Protein AF-A0A3D1S5Y5-F1 (afdb_monomer_lite)

Secondary structure (DSSP, 8-state):
--TTSSS-TT---EEEEEEE--TTSSS-EEEEEES--GGG-------------------

Sequence (59 aa):
SGLGNIFPEGYPVAVIASVVRDEGQPFATVKATPLARLDRLRYLLLLGRENTPLETRNE

Foldseek 3Di:
DCVVVPDDPPDAFWAWPDWDDDPVDPDIDTDTHGPDPPVPDPDDDDDDDPPDDPPPPDD

Radius of gyration: 18.58 Å; chains: 1; bounding box: 56×31×34 Å

Structure (mmCIF, N/CA/C/O backbone):
data_AF-A0A3D1S5Y5-F1
#
_entry.id   AF-A0A3D1S5Y5-F1
#
loop_
_atom_site.group_PDB
_atom_site.id
_atom_site.type_symbol
_atom_site.label_atom_id
_atom_site.label_alt_id
_atom_site.label_comp_id
_atom_site.label_asym_id
_atom_site.label_entity_id
_atom_site.label_seq_id
_atom_site.pdbx_PDB_ins_code
_atom_site.Cartn_x
_atom_site.Cartn_y
_atom_site.Cartn_z
_atom_site.occupancy
_atom_site.B_iso_or_equiv
_atom_site.auth_seq_id
_atom_site.auth_comp_id
_atom_site.auth_asym_id
_atom_site.auth_atom_id
_atom_site.pdbx_PDB_model_num
ATOM 1 N N . SER A 1 1 ? 3.169 7.928 -3.878 1.00 81.81 1 SER A N 1
ATOM 2 C CA . SER A 1 1 ? 3.742 9.067 -3.141 1.00 81.81 1 SER A CA 1
ATOM 3 C C . SER A 1 1 ? 5.250 9.160 -3.307 1.00 81.81 1 SER A C 1
ATOM 5 O O . SER A 1 1 ? 5.765 10.256 -3.213 1.00 81.81 1 SER A O 1
ATOM 7 N N . GLY A 1 2 ? 5.981 8.050 -3.490 1.00 82.00 2 GLY A N 1
ATOM 8 C CA . GLY A 1 2 ? 7.442 8.103 -3.646 1.00 82.00 2 GLY A CA 1
ATOM 9 C C . GLY A 1 2 ? 8.215 8.465 -2.368 1.00 82.00 2 GLY A C 1
ATOM 10 O O . GLY A 1 2 ? 9.432 8.367 -2.358 1.00 82.00 2 GLY A O 1
ATOM 11 N N . LEU A 1 3 ? 7.531 8.786 -1.261 1.00 86.12 3 LEU A N 1
ATOM 12 C CA . LEU A 1 3 ? 8.132 9.344 -0.037 1.00 86.12 3 LEU A CA 1
ATOM 13 C C . LEU A 1 3 ? 9.146 8.427 0.663 1.00 86.12 3 LEU A C 1
ATOM 15 O O . LEU A 1 3 ? 9.971 8.898 1.435 1.00 86.12 3 LEU A O 1
ATOM 19 N N . GLY A 1 4 ? 9.091 7.120 0.402 1.00 84.19 4 GLY A N 1
ATOM 20 C CA . GLY A 1 4 ? 10.065 6.165 0.929 1.00 84.19 4 GLY A CA 1
ATOM 21 C C . GLY A 1 4 ? 11.335 6.024 0.085 1.00 84.19 4 GLY A C 1
ATOM 22 O O . GLY A 1 4 ? 12.243 5.320 0.508 1.00 84.19 4 GLY A O 1
ATOM 23 N N . ASN A 1 5 ? 11.408 6.626 -1.112 1.00 80.00 5 ASN A N 1
ATOM 24 C CA . ASN A 1 5 ? 12.481 6.410 -2.097 1.00 80.00 5 ASN A CA 1
ATOM 25 C C . ASN A 1 5 ? 12.718 4.926 -2.467 1.00 80.00 5 ASN A C 1
ATOM 27 O O . ASN A 1 5 ? 13.831 4.538 -2.825 1.00 80.00 5 ASN A O 1
ATOM 31 N N . ILE A 1 6 ? 11.675 4.092 -2.362 1.00 82.25 6 ILE A N 1
ATOM 32 C CA . ILE A 1 6 ? 11.702 2.660 -2.721 1.00 82.25 6 ILE A CA 1
ATOM 33 C C . ILE A 1 6 ? 11.005 2.423 -4.065 1.00 82.25 6 ILE A C 1
ATOM 35 O O . ILE A 1 6 ? 11.493 1.652 -4.885 1.00 82.25 6 ILE A O 1
ATOM 39 N N . PHE A 1 7 ? 9.878 3.098 -4.298 1.00 85.50 7 PHE A N 1
ATOM 40 C CA . PHE A 1 7 ? 9.091 2.988 -5.525 1.00 85.50 7 PHE A CA 1
ATOM 41 C C . PHE A 1 7 ? 8.947 4.360 -6.187 1.00 85.50 7 PHE A C 1
ATOM 43 O O . PHE A 1 7 ? 8.841 5.356 -5.462 1.00 85.50 7 PHE A O 1
ATOM 50 N N . PRO A 1 8 ? 8.884 4.421 -7.530 1.00 87.12 8 PRO A N 1
ATOM 51 C CA . PRO A 1 8 ? 8.606 5.658 -8.243 1.00 87.12 8 PRO A CA 1
ATOM 52 C C . PRO A 1 8 ? 7.293 6.299 -7.790 1.00 87.12 8 PRO A C 1
ATOM 54 O O . PRO A 1 8 ? 6.325 5.622 -7.419 1.00 87.12 8 PRO A O 1
ATOM 57 N N . GLU A 1 9 ? 7.239 7.624 -7.852 1.00 89.69 9 GLU A N 1
ATOM 58 C CA . GLU A 1 9 ? 5.977 8.332 -7.700 1.00 89.69 9 GLU A CA 1
ATOM 59 C C . GLU A 1 9 ? 4.999 7.944 -8.821 1.00 89.69 9 GLU A C 1
ATOM 61 O O . GLU A 1 9 ? 5.396 7.645 -9.944 1.00 89.69 9 GLU A O 1
ATOM 66 N N . GLY A 1 10 ? 3.704 7.896 -8.497 1.00 89.19 10 GLY A N 1
ATOM 67 C CA . GLY A 1 10 ? 2.658 7.573 -9.467 1.00 89.19 10 GLY A CA 1
ATOM 68 C C . GLY A 1 10 ? 2.602 6.108 -9.910 1.00 89.19 10 GLY A C 1
ATOM 69 O O . GLY A 1 10 ? 1.708 5.769 -10.683 1.00 89.19 10 GLY A O 1
ATOM 70 N N . TYR A 1 11 ? 3.487 5.227 -9.421 1.00 90.44 11 TYR A N 1
ATOM 71 C CA . TYR A 1 11 ? 3.437 3.811 -9.790 1.00 90.44 11 TYR A CA 1
ATOM 72 C C . TYR A 1 11 ? 2.098 3.184 -9.351 1.00 90.44 11 TYR A C 1
ATOM 74 O O . TYR A 1 11 ? 1.729 3.293 -8.175 1.00 90.44 11 TYR A O 1
ATOM 82 N N . PRO A 1 12 ? 1.344 2.556 -10.270 1.00 91.81 12 PRO A N 1
ATOM 83 C CA . PRO A 1 12 ? -0.002 2.079 -9.987 1.00 91.81 12 PRO A CA 1
ATOM 84 C C . PRO A 1 12 ? 0.037 0.846 -9.074 1.00 91.81 12 PRO A C 1
ATOM 86 O O . PRO A 1 12 ? 0.765 -0.109 -9.333 1.00 91.81 12 PRO A O 1
ATOM 89 N N . VAL A 1 13 ? -0.767 0.851 -8.005 1.00 93.38 13 VAL A N 1
ATOM 90 C CA . VAL A 1 13 ? -0.746 -0.210 -6.975 1.00 93.38 13 VAL A CA 1
ATOM 91 C C . VAL A 1 13 ? -2.090 -0.914 -6.785 1.00 93.38 13 VAL A C 1
ATOM 93 O O . VAL A 1 13 ? -2.146 -2.142 -6.713 1.00 93.38 13 VAL A O 1
ATOM 96 N N . ALA A 1 14 ? -3.186 -0.160 -6.709 1.00 96.31 14 ALA A N 1
ATOM 97 C CA . ALA A 1 14 ? -4.502 -0.683 -6.360 1.00 96.31 14 ALA A CA 1
ATOM 98 C C . ALA A 1 14 ? -5.619 0.291 -6.764 1.00 96.31 14 ALA A C 1
ATOM 100 O O . ALA A 1 14 ? -5.367 1.474 -6.995 1.00 96.31 14 ALA A O 1
ATOM 101 N N . VAL A 1 15 ? -6.854 -0.207 -6.789 1.00 97.12 15 VAL A N 1
ATOM 102 C CA . VAL A 1 15 ? -8.091 0.584 -6.902 1.00 97.12 15 VAL A CA 1
ATOM 103 C C . VAL A 1 15 ? -8.803 0.578 -5.551 1.00 97.12 15 VAL A C 1
ATOM 105 O O . VAL A 1 15 ? -8.846 -0.453 -4.882 1.00 97.12 15 VAL A O 1
ATOM 108 N N . ILE A 1 16 ? -9.358 1.713 -5.123 1.00 97.50 16 ILE A N 1
ATOM 109 C CA . ILE A 1 16 ? -10.079 1.807 -3.844 1.00 97.50 16 ILE A CA 1
ATOM 110 C C . ILE A 1 16 ? -11.337 0.932 -3.896 1.00 97.50 16 ILE A C 1
ATOM 112 O O . ILE A 1 16 ? -12.151 1.065 -4.803 1.00 97.50 16 ILE A O 1
ATOM 116 N N . ALA A 1 17 ? -11.498 0.066 -2.896 1.00 98.12 17 ALA A N 1
ATOM 117 C CA . ALA A 1 17 ? -12.665 -0.796 -2.733 1.00 98.12 17 ALA A CA 1
ATOM 118 C C . ALA A 1 17 ? -13.659 -0.223 -1.712 1.00 98.12 17 ALA A C 1
ATOM 120 O O . ALA A 1 17 ? -14.867 -0.293 -1.914 1.00 98.12 17 ALA A O 1
ATOM 121 N N . SER A 1 18 ? -13.166 0.356 -0.612 1.00 98.19 18 SER A N 1
ATOM 122 C CA . SER A 1 18 ? -14.010 1.023 0.384 1.00 98.19 18 SER A CA 1
ATOM 123 C C . SER A 1 18 ? -13.217 2.008 1.233 1.00 98.19 18 SER A C 1
ATOM 125 O O . SER A 1 18 ? -12.031 1.798 1.492 1.00 98.19 18 SER A O 1
ATOM 127 N N . VAL A 1 19 ? -13.902 3.018 1.763 1.00 97.44 19 VAL A N 1
ATOM 128 C CA . VAL A 1 19 ? -13.356 3.968 2.738 1.00 97.44 19 VAL A CA 1
ATOM 129 C C . VAL A 1 19 ? -14.254 3.958 3.968 1.00 97.44 19 VAL A C 1
ATOM 131 O O . VAL A 1 19 ? -15.457 4.161 3.848 1.00 97.44 19 VAL A O 1
ATOM 134 N N . VAL A 1 20 ? -13.675 3.722 5.143 1.00 97.50 20 VAL A N 1
ATOM 135 C CA . VAL A 1 20 ? -14.370 3.768 6.433 1.00 97.50 20 VAL A CA 1
ATOM 136 C C . VAL A 1 20 ? -13.791 4.921 7.238 1.00 97.50 20 VAL A C 1
ATOM 138 O O . VAL A 1 20 ? -12.585 4.959 7.491 1.00 97.50 20 VAL A O 1
ATOM 141 N N . ARG A 1 21 ? -14.648 5.865 7.629 1.00 95.75 21 ARG A N 1
ATOM 142 C CA . ARG A 1 21 ? -14.317 6.913 8.593 1.00 95.75 21 ARG A CA 1
ATOM 143 C C . ARG A 1 21 ? -15.138 6.699 9.847 1.00 95.75 21 ARG A C 1
ATOM 145 O O . ARG A 1 21 ? -16.360 6.711 9.790 1.00 95.75 21 ARG A O 1
ATOM 152 N N . ASP A 1 22 ? -14.428 6.477 10.937 1.00 93.88 22 ASP A N 1
ATOM 153 C CA . ASP A 1 22 ? -14.972 6.365 12.277 1.00 93.88 22 ASP A CA 1
ATOM 154 C C . ASP A 1 22 ? -14.616 7.661 13.007 1.00 93.88 22 ASP A C 1
ATOM 156 O O . ASP A 1 22 ? -13.444 8.032 13.050 1.00 93.88 22 ASP A O 1
ATOM 160 N N . GLU A 1 23 ? -15.614 8.370 13.530 1.00 90.88 23 GLU A N 1
ATOM 161 C CA . GLU A 1 23 ? -15.420 9.637 14.249 1.00 90.88 23 GLU A CA 1
ATOM 162 C C . GLU A 1 23 ? -14.586 9.460 15.528 1.00 90.88 23 GLU A C 1
ATOM 164 O O . GLU A 1 23 ? -13.982 10.417 16.009 1.00 90.88 23 GLU A O 1
ATOM 169 N N . GLY A 1 24 ? -14.491 8.229 16.046 1.00 94.75 24 GLY A N 1
ATOM 170 C CA . GLY A 1 24 ? -13.607 7.879 17.155 1.00 94.75 24 GLY A CA 1
ATOM 171 C C . GLY A 1 24 ? -12.137 7.694 16.765 1.00 94.75 24 GLY A C 1
ATOM 172 O O . GLY A 1 24 ? -11.298 7.525 17.650 1.00 94.75 24 GLY A O 1
ATOM 173 N N . GLN A 1 25 ? -11.794 7.710 15.471 1.00 93.50 25 GLN A N 1
ATOM 174 C CA . GLN A 1 25 ? -10.435 7.467 14.984 1.00 93.50 25 GLN A CA 1
ATOM 175 C C . GLN A 1 25 ? -9.879 8.670 14.208 1.00 93.50 25 GLN A C 1
ATOM 177 O O . GLN A 1 25 ? -10.563 9.241 13.359 1.00 93.50 25 GLN A O 1
ATOM 182 N N . PRO A 1 26 ? -8.599 9.038 14.415 1.00 95.88 26 PRO A N 1
ATOM 183 C CA . PRO A 1 26 ? -7.998 10.198 13.753 1.00 95.88 26 PRO A CA 1
ATOM 184 C C . PRO A 1 26 ? -7.777 10.002 12.244 1.00 95.88 26 PRO A C 1
ATOM 186 O O . PRO A 1 26 ? -7.499 10.967 11.532 1.00 95.88 26 PRO A O 1
ATOM 189 N N . PHE A 1 27 ? -7.884 8.768 11.740 1.00 96.75 27 PHE A N 1
ATOM 190 C CA . PHE A 1 27 ? -7.616 8.432 10.346 1.00 96.75 27 PHE A CA 1
ATOM 191 C C . PHE A 1 27 ? -8.694 7.527 9.755 1.00 96.75 27 PHE A C 1
ATOM 193 O O . PHE A 1 27 ? -9.305 6.707 10.435 1.00 96.75 27 PHE A O 1
ATOM 200 N N . ALA A 1 28 ? -8.885 7.653 8.443 1.00 96.88 28 ALA A N 1
ATOM 201 C CA . ALA A 1 28 ? -9.746 6.762 7.682 1.00 96.88 28 ALA A CA 1
ATOM 202 C C . ALA A 1 28 ? -9.042 5.428 7.409 1.00 96.88 28 ALA A C 1
ATOM 204 O O . ALA A 1 28 ? -7.864 5.406 7.053 1.00 96.88 28 ALA A O 1
ATOM 205 N N . THR A 1 29 ? -9.789 4.328 7.460 1.00 97.06 29 THR A N 1
ATOM 206 C CA . THR A 1 29 ? -9.322 3.037 6.948 1.00 97.06 29 THR A CA 1
ATOM 207 C C . THR A 1 29 ? -9.770 2.872 5.502 1.00 97.06 29 THR A C 1
ATOM 209 O O . THR A 1 29 ? -10.963 2.914 5.201 1.00 97.06 29 THR A O 1
ATOM 212 N N . VAL A 1 30 ? -8.820 2.649 4.596 1.00 97.31 30 VAL A N 1
ATOM 213 C CA . VAL A 1 30 ? -9.093 2.410 3.174 1.00 97.31 30 VAL A CA 1
ATOM 214 C C . VAL A 1 30 ? -8.758 0.964 2.837 1.00 97.31 30 VAL A C 1
ATOM 216 O O . VAL A 1 30 ? -7.638 0.514 3.061 1.00 97.31 30 VAL A O 1
ATOM 219 N N . LYS A 1 31 ? -9.723 0.239 2.267 1.00 98.00 31 LYS A N 1
ATOM 220 C CA . LYS A 1 31 ? -9.478 -1.064 1.640 1.00 98.00 31 LYS A CA 1
ATOM 221 C C . LYS A 1 31 ? -9.329 -0.852 0.143 1.00 98.00 31 LYS A C 1
ATOM 223 O O . LYS A 1 31 ? -10.104 -0.106 -0.456 1.00 98.00 31 LYS A O 1
ATOM 228 N N . ALA A 1 32 ? -8.353 -1.517 -0.460 1.00 97.69 32 ALA A N 1
ATOM 229 C CA . ALA A 1 32 ? -8.069 -1.403 -1.881 1.00 97.69 32 ALA A CA 1
ATOM 230 C C . ALA A 1 32 ? -7.870 -2.787 -2.507 1.00 97.69 32 ALA A C 1
ATOM 232 O O . ALA A 1 32 ? -7.348 -3.701 -1.870 1.00 97.69 32 ALA A O 1
ATOM 233 N N . THR A 1 33 ? -8.289 -2.926 -3.759 1.00 97.00 33 THR A N 1
ATOM 234 C CA . THR A 1 33 ? -8.085 -4.120 -4.576 1.00 97.00 33 THR A CA 1
ATOM 235 C C . THR A 1 33 ? -6.779 -3.969 -5.354 1.00 97.00 33 THR A C 1
ATOM 237 O O . THR A 1 33 ? -6.659 -3.017 -6.131 1.00 97.00 33 THR A O 1
ATOM 240 N N . PRO A 1 34 ? -5.797 -4.871 -5.177 1.00 95.12 34 PRO A N 1
ATOM 241 C CA . PRO A 1 34 ? -4.537 -4.808 -5.909 1.00 95.12 34 PRO A CA 1
ATOM 242 C C . PRO A 1 34 ? -4.750 -4.888 -7.422 1.00 95.12 34 PRO A C 1
ATOM 244 O O . PRO A 1 34 ? -5.579 -5.662 -7.897 1.00 95.12 34 PRO A O 1
ATOM 247 N N . LEU A 1 35 ? -3.961 -4.126 -8.183 1.00 93.19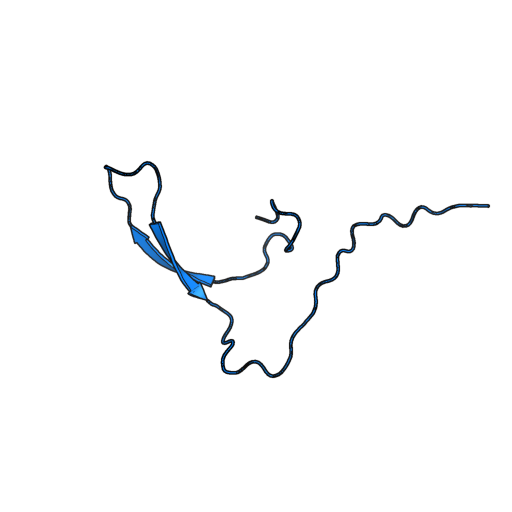 35 LEU A N 1
ATOM 248 C CA . LEU A 1 35 ? -3.946 -4.241 -9.647 1.00 93.19 35 LEU A CA 1
ATOM 249 C C . LEU A 1 35 ? -3.228 -5.515 -10.108 1.00 93.19 35 LEU A C 1
ATOM 251 O O . LEU A 1 35 ? -3.567 -6.097 -11.137 1.00 93.19 35 LEU A O 1
ATOM 255 N N . ALA A 1 36 ? -2.225 -5.949 -9.344 1.00 91.19 36 ALA A N 1
ATOM 256 C CA . ALA A 1 36 ? -1.432 -7.120 -9.668 1.00 91.19 36 ALA A CA 1
ATOM 257 C C . ALA A 1 36 ? -2.145 -8.409 -9.247 1.00 91.19 36 ALA A C 1
ATOM 259 O O . ALA A 1 36 ? -2.572 -8.571 -8.104 1.00 91.19 36 ALA A O 1
ATOM 260 N N . ARG A 1 37 ? -2.193 -9.370 -10.169 1.00 89.62 37 ARG A N 1
ATOM 261 C CA . ARG A 1 37 ? -2.637 -10.742 -9.911 1.00 89.62 37 ARG A CA 1
ATOM 262 C C . ARG A 1 37 ? -1.424 -11.635 -9.712 1.00 89.62 37 ARG A C 1
ATOM 264 O O . ARG A 1 37 ? -0.949 -12.274 -10.651 1.00 89.62 37 ARG A O 1
ATOM 271 N N . LEU A 1 38 ? -0.875 -11.596 -8.500 1.00 86.44 38 LEU A N 1
ATOM 272 C CA . LEU A 1 38 ? 0.397 -12.249 -8.183 1.00 86.44 38 LEU A CA 1
ATOM 273 C C . LEU A 1 38 ? 0.358 -13.768 -8.374 1.00 86.44 38 LEU A C 1
ATOM 275 O O . LEU A 1 38 ? 1.362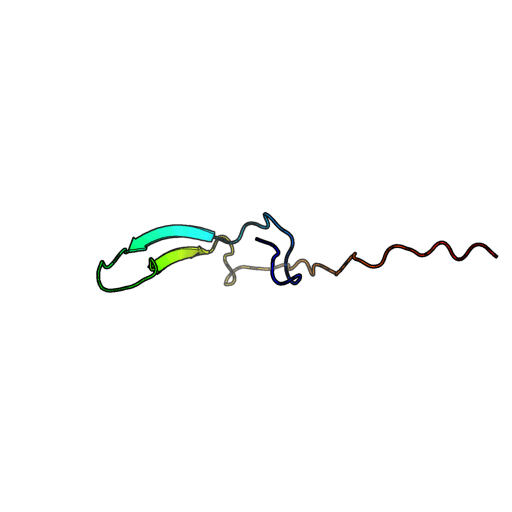 -14.358 -8.755 1.00 86.44 38 LEU A O 1
ATOM 279 N N . ASP A 1 39 ? -0.820 -14.373 -8.236 1.00 88.94 39 ASP A N 1
ATOM 280 C CA . ASP A 1 39 ? -1.083 -15.792 -8.480 1.00 88.94 39 ASP A CA 1
ATOM 281 C C . ASP A 1 39 ? -0.883 -16.229 -9.943 1.00 88.94 39 ASP A C 1
ATOM 283 O O . ASP A 1 39 ? -0.839 -17.424 -10.225 1.00 88.94 39 ASP A O 1
ATOM 287 N N . ARG A 1 40 ? -0.779 -15.287 -10.891 1.00 88.44 40 ARG A N 1
ATOM 288 C CA . ARG A 1 40 ? -0.661 -15.579 -12.335 1.00 88.44 40 ARG A CA 1
ATOM 289 C C . ARG A 1 40 ? 0.488 -14.842 -13.014 1.00 88.44 40 ARG A C 1
ATOM 291 O O . ARG A 1 40 ? 0.535 -14.784 -14.246 1.00 88.44 40 ARG A O 1
ATOM 298 N N . LEU A 1 41 ? 1.402 -14.259 -12.240 1.00 88.44 41 LEU A N 1
ATOM 299 C CA . LEU A 1 41 ? 2.545 -13.539 -12.790 1.00 88.44 41 LEU A CA 1
ATOM 300 C C . LEU A 1 41 ? 3.577 -14.524 -13.357 1.00 88.44 41 LEU A C 1
ATOM 302 O O . LEU A 1 41 ? 4.090 -15.385 -12.652 1.00 88.44 41 LEU A O 1
ATOM 306 N N . ARG A 1 42 ? 3.881 -14.384 -14.653 1.00 89.19 42 ARG A N 1
ATOM 307 C CA . ARG A 1 42 ? 4.949 -15.140 -15.339 1.00 89.19 42 ARG A CA 1
ATOM 308 C C . ARG A 1 42 ? 6.262 -14.371 -15.438 1.00 89.19 42 ARG A C 1
ATOM 310 O O . ARG A 1 42 ? 7.314 -14.978 -15.582 1.00 89.19 42 ARG A O 1
ATOM 317 N N . TYR A 1 43 ? 6.187 -13.046 -15.374 1.00 88.94 43 TYR A N 1
ATOM 318 C CA . TYR A 1 43 ? 7.318 -12.146 -15.548 1.00 88.94 43 TYR A CA 1
ATOM 319 C C . TYR A 1 43 ? 7.257 -11.049 -14.494 1.00 88.94 43 TYR A C 1
ATOM 321 O O . TYR A 1 43 ? 6.171 -10.613 -14.109 1.00 88.94 43 TYR A O 1
ATOM 329 N N . LEU A 1 44 ? 8.428 -10.603 -14.055 1.00 86.62 44 LEU A N 1
ATOM 330 C CA . LEU A 1 44 ? 8.604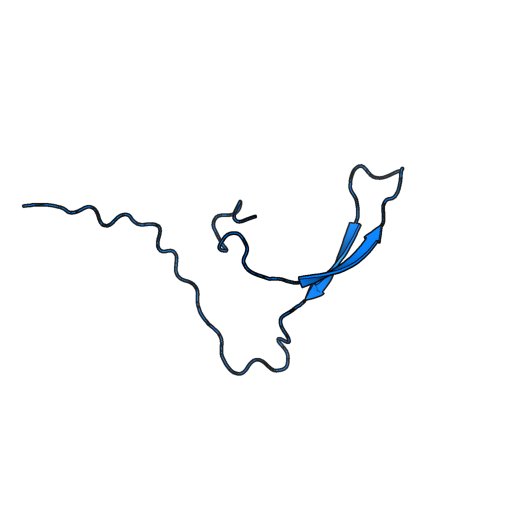 -9.499 -13.124 1.00 86.62 44 LEU A CA 1
ATOM 331 C C . LEU A 1 44 ? 9.605 -8.517 -13.724 1.00 86.62 44 LEU A C 1
ATOM 333 O O . LEU A 1 44 ? 10.556 -8.925 -14.390 1.00 86.62 44 LEU A O 1
ATOM 337 N N . LEU A 1 45 ? 9.392 -7.231 -13.461 1.00 84.44 45 LEU A N 1
ATOM 338 C CA . LEU A 1 45 ? 10.351 -6.179 -13.764 1.00 84.44 45 LEU A CA 1
ATOM 339 C C . LEU A 1 45 ? 10.980 -5.714 -12.452 1.00 84.44 45 LEU A C 1
ATOM 341 O O . LEU A 1 45 ? 10.277 -5.248 -11.556 1.00 84.44 45 LEU A O 1
ATOM 345 N N . LEU A 1 46 ? 12.298 -5.846 -12.347 1.00 84.12 46 LEU A N 1
ATOM 346 C CA . LEU A 1 46 ? 13.066 -5.272 -11.249 1.00 84.12 46 LEU A CA 1
ATOM 347 C C . LEU A 1 46 ? 13.344 -3.807 -11.577 1.00 84.12 46 LEU A C 1
ATOM 349 O O . LEU A 1 46 ? 13.990 -3.502 -12.576 1.00 84.12 46 LEU A O 1
ATOM 353 N N . LEU A 1 47 ? 12.843 -2.906 -10.737 1.00 77.00 47 LEU A N 1
ATOM 354 C CA . LEU A 1 47 ? 13.124 -1.480 -10.846 1.00 77.00 47 LEU A CA 1
ATOM 355 C C . LEU A 1 47 ? 14.405 -1.180 -10.058 1.00 77.00 47 LEU A C 1
ATOM 357 O O . LEU A 1 47 ? 14.444 -1.346 -8.839 1.00 77.00 47 LEU A O 1
ATOM 361 N N . GLY A 1 48 ? 15.465 -0.786 -10.765 1.00 70.06 48 GLY A N 1
ATOM 362 C CA . GLY A 1 48 ? 16.710 -0.306 -10.165 1.00 70.06 48 GLY A CA 1
ATOM 363 C C . GLY A 1 48 ? 16.592 1.148 -9.700 1.00 70.06 48 GLY A C 1
ATOM 364 O O . GLY A 1 48 ? 15.736 1.897 -10.168 1.00 70.06 48 GLY A O 1
ATOM 365 N N . ARG A 1 49 ? 17.457 1.564 -8.769 1.00 66.62 49 ARG A N 1
ATOM 366 C CA . ARG A 1 49 ? 17.555 2.967 -8.340 1.00 66.62 49 ARG A CA 1
ATOM 367 C C . ARG A 1 49 ? 18.467 3.724 -9.305 1.00 66.62 49 ARG A C 1
ATOM 369 O O . ARG A 1 49 ? 19.680 3.671 -9.140 1.00 66.62 49 ARG A O 1
ATOM 376 N N . GLU A 1 50 ? 17.916 4.462 -10.259 1.00 65.50 50 GLU A N 1
ATOM 377 C CA . GLU A 1 50 ? 18.697 5.431 -11.042 1.00 65.50 50 GLU A CA 1
ATOM 378 C C . GLU A 1 50 ? 18.676 6.812 -10.375 1.00 65.50 50 GLU A C 1
ATOM 380 O O . GLU A 1 50 ? 18.095 7.757 -10.888 1.00 65.50 50 GLU A O 1
ATOM 385 N N . ASN A 1 51 ? 19.310 6.934 -9.203 1.00 57.25 51 ASN A N 1
ATOM 386 C CA . ASN A 1 51 ? 19.525 8.238 -8.555 1.00 57.25 51 ASN A CA 1
ATOM 387 C C . ASN A 1 51 ? 21.009 8.478 -8.242 1.00 57.25 51 ASN A C 1
ATOM 389 O O . ASN A 1 51 ? 21.337 9.118 -7.244 1.00 57.25 51 ASN A O 1
ATOM 393 N N . THR A 1 52 ? 21.920 7.953 -9.056 1.00 51.81 52 THR A N 1
ATOM 394 C CA 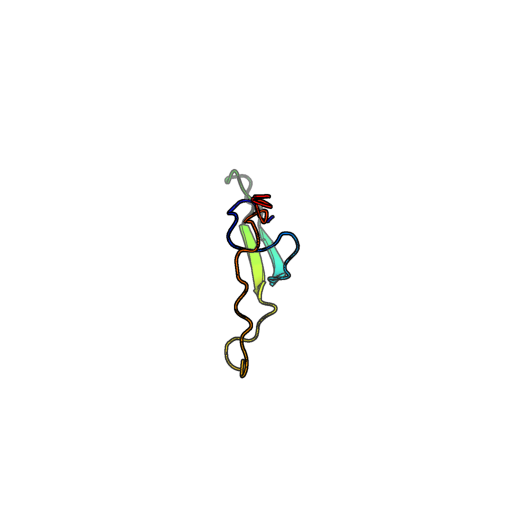. THR A 1 52 ? 23.305 8.429 -9.049 1.00 51.81 52 THR A CA 1
ATOM 395 C C . THR A 1 52 ? 23.439 9.350 -10.253 1.00 51.81 52 THR A C 1
ATOM 397 O O . THR A 1 52 ? 23.432 8.847 -11.377 1.00 51.81 52 THR A O 1
ATOM 400 N N . PRO A 1 53 ? 23.508 10.685 -10.068 1.00 51.38 53 PRO A N 1
ATOM 401 C CA . PRO A 1 53 ? 23.998 11.547 -11.128 1.00 51.38 53 PRO A CA 1
ATOM 402 C C . PRO A 1 53 ? 25.333 10.960 -11.571 1.00 51.38 53 PRO A C 1
ATOM 404 O O . PRO A 1 53 ? 26.193 10.693 -10.731 1.00 51.38 53 PRO A O 1
ATOM 407 N N . LEU A 1 54 ? 25.480 10.691 -12.864 1.00 55.84 54 LEU A N 1
ATOM 408 C CA . LEU A 1 54 ? 26.784 10.390 -13.427 1.00 55.84 54 LEU A CA 1
ATOM 409 C C . LEU A 1 54 ? 27.627 11.642 -13.170 1.00 55.84 54 LEU A C 1
ATOM 411 O O . LEU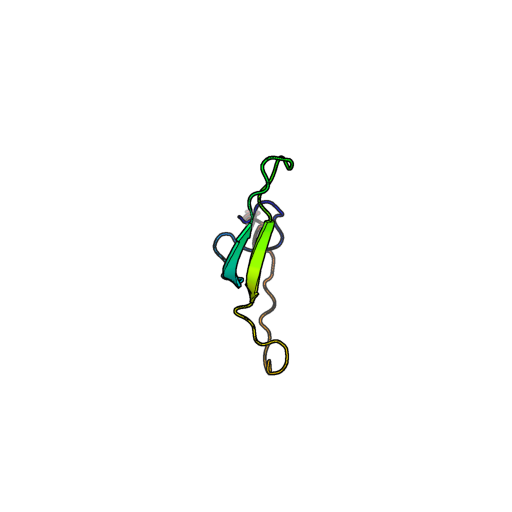 A 1 54 ? 27.497 12.621 -13.900 1.00 55.84 54 LEU A O 1
ATOM 415 N N . GLU A 1 55 ? 28.419 11.664 -12.094 1.00 56.69 55 GLU A N 1
ATOM 416 C CA . GLU A 1 55 ? 29.487 12.646 -11.987 1.00 56.69 55 GLU A CA 1
ATOM 417 C C . GLU A 1 55 ? 30.384 12.393 -13.192 1.00 56.69 55 GLU A C 1
ATOM 419 O O . GLU A 1 55 ? 31.131 11.414 -13.250 1.00 56.69 55 GLU A O 1
ATOM 424 N N . THR A 1 56 ? 30.256 13.259 -14.194 1.00 54.03 56 THR A N 1
ATOM 425 C CA . THR A 1 56 ? 31.261 13.455 -15.227 1.00 54.03 56 THR A CA 1
ATOM 426 C C . THR A 1 56 ? 32.531 13.878 -14.516 1.00 54.03 56 THR A C 1
ATOM 428 O O . THR A 1 56 ? 32.787 15.064 -14.304 1.00 54.03 56 THR A O 1
ATOM 431 N N . ARG A 1 57 ? 33.316 12.886 -14.101 1.00 50.09 57 ARG A N 1
ATOM 432 C CA . ARG A 1 57 ? 34.708 13.080 -13.746 1.00 50.09 57 ARG A CA 1
ATOM 433 C C . ARG A 1 57 ? 35.447 13.332 -15.052 1.00 50.09 57 ARG A C 1
ATOM 435 O O . ARG A 1 57 ? 35.889 12.398 -15.709 1.00 50.09 57 ARG A O 1
ATOM 442 N N . ASN A 1 58 ? 35.459 14.599 -15.449 1.00 51.75 58 ASN A N 1
ATOM 443 C CA . ASN A 1 58 ? 36.317 15.091 -16.511 1.00 51.75 58 ASN A CA 1
ATOM 444 C C . 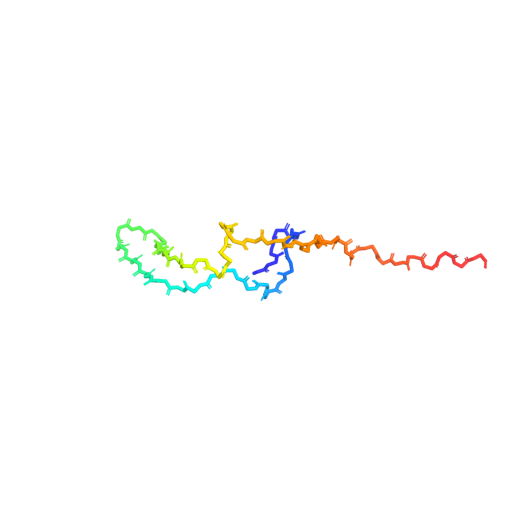ASN A 1 58 ? 37.753 15.052 -15.972 1.00 51.75 58 ASN A C 1
ATOM 446 O O . ASN A 1 58 ? 38.043 15.701 -14.963 1.00 51.75 58 ASN A O 1
ATOM 450 N N . GLU A 1 59 ? 38.586 14.227 -16.601 1.00 50.03 59 GLU A N 1
ATOM 451 C CA . GLU A 1 59 ? 40.050 14.318 -16.534 1.00 50.03 59 GLU A CA 1
ATOM 452 C C . GLU A 1 59 ? 40.550 15.566 -17.271 1.00 50.03 59 GLU A C 1
ATOM 454 O O . GLU A 1 59 ? 39.936 15.935 -18.303 1.00 50.03 59 GLU A O 1
#

pLDDT: mean 84.13, std 15.03, range [50.03, 98.19]